Protein AF-A0A4P8IFF2-F1 (afdb_monomer_lite)

Radius of gyration: 19.28 Å; chains: 1; bounding box: 49×22×52 Å

pLDDT: mean 84.61, std 12.49, range [42.19, 97.31]

Sequence (74 aa):
MAEDQDYDSLVQNLKDAGCAEEMIDRFMEEWNKDDRKEQIQVLSGHRKILLDMMHTKQRQIDCLDYLMYQLRKR

Organism: NCBI:txid1229621

Structure (mmCIF, N/CA/C/O backbone):
data_AF-A0A4P8IFF2-F1
#
_entry.id   AF-A0A4P8IFF2-F1
#
loop_
_atom_site.group_PDB
_atom_site.id
_atom_site.type_symbol
_atom_site.label_atom_id
_atom_site.label_alt_id
_atom_site.label_comp_id
_atom_site.label_asym_id
_atom_site.label_entity_id
_atom_site.label_seq_id
_atom_site.pdbx_PDB_ins_c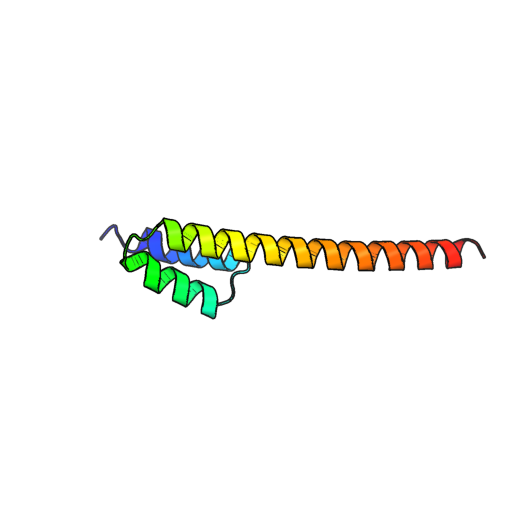ode
_atom_site.Cartn_x
_atom_site.Cartn_y
_atom_site.Cartn_z
_atom_site.occupancy
_atom_site.B_iso_or_equiv
_atom_site.auth_seq_id
_atom_site.auth_comp_id
_atom_site.auth_asym_id
_atom_site.auth_atom_id
_atom_site.pdbx_PDB_model_num
ATOM 1 N N . MET A 1 1 ? -26.464 15.321 13.952 1.00 42.19 1 MET A N 1
ATOM 2 C CA . MET A 1 1 ? -26.110 15.137 12.528 1.00 42.19 1 MET A CA 1
ATOM 3 C C . MET A 1 1 ? -24.762 15.805 12.277 1.00 42.19 1 MET A C 1
ATOM 5 O O . MET A 1 1 ? -24.720 16.902 11.744 1.00 42.19 1 MET A O 1
ATOM 9 N N . ALA A 1 2 ? -23.674 15.208 12.764 1.00 45.44 2 ALA A N 1
ATOM 10 C CA . ALA A 1 2 ? -22.303 15.665 12.496 1.00 45.44 2 ALA A CA 1
ATOM 11 C C . ALA A 1 2 ? -21.308 14.486 12.428 1.00 45.44 2 ALA A C 1
ATOM 13 O O . ALA A 1 2 ? -20.109 14.711 12.374 1.00 45.44 2 ALA A O 1
ATOM 14 N N . GLU A 1 3 ? -21.801 13.242 12.445 1.00 51.78 3 GLU A N 1
ATOM 15 C CA . GLU A 1 3 ? -20.974 12.034 12.595 1.00 51.78 3 GLU A CA 1
ATOM 16 C C . GLU A 1 3 ? -20.844 11.236 11.277 1.00 51.78 3 GLU A C 1
ATOM 18 O O . GLU A 1 3 ? -19.866 10.522 11.104 1.00 51.78 3 GLU A O 1
ATOM 23 N N . ASP A 1 4 ? -21.743 11.422 10.298 1.00 54.09 4 ASP A N 1
ATOM 24 C CA . ASP A 1 4 ? -21.712 10.704 9.006 1.00 54.09 4 ASP A CA 1
ATOM 25 C C . ASP A 1 4 ? -20.665 11.220 7.999 1.00 54.09 4 ASP A C 1
ATOM 27 O O . ASP A 1 4 ? -20.160 10.453 7.184 1.00 54.09 4 ASP A O 1
ATOM 31 N N . GLN A 1 5 ? -20.306 12.512 8.029 1.00 53.94 5 GLN A N 1
ATOM 32 C CA . GLN A 1 5 ? -19.380 13.080 7.030 1.00 53.94 5 GLN A CA 1
ATOM 33 C C . GLN A 1 5 ? -17.942 12.560 7.166 1.00 53.94 5 GLN A C 1
ATOM 35 O O . GLN A 1 5 ? -17.204 12.532 6.177 1.00 53.94 5 GLN A O 1
ATOM 40 N N . ASP A 1 6 ? -17.547 12.146 8.369 1.00 69.56 6 ASP A N 1
ATOM 41 C CA . ASP A 1 6 ? -16.215 11.594 8.628 1.00 69.56 6 ASP A CA 1
ATOM 42 C C . ASP A 1 6 ? -16.099 10.168 8.061 1.00 69.56 6 ASP A C 1
ATOM 44 O O . ASP A 1 6 ? -15.081 9.808 7.477 1.00 69.56 6 ASP A O 1
ATOM 48 N N . TYR A 1 7 ? -17.187 9.389 8.117 1.00 79.69 7 TYR A N 1
ATOM 49 C CA . TYR A 1 7 ? -17.217 7.993 7.680 1.00 79.69 7 TYR A CA 1
ATOM 50 C C . TYR A 1 7 ? -17.034 7.837 6.165 1.00 79.69 7 TYR A C 1
ATOM 52 O O . TYR A 1 7 ? -16.124 7.136 5.721 1.00 79.69 7 TYR A O 1
ATOM 60 N N . ASP A 1 8 ? -17.843 8.534 5.362 1.00 82.31 8 ASP A N 1
ATOM 61 C CA . ASP A 1 8 ? -17.742 8.460 3.896 1.00 82.31 8 ASP A CA 1
ATOM 62 C C . ASP A 1 8 ? -16.389 8.979 3.393 1.00 82.31 8 ASP A C 1
ATOM 64 O O . ASP A 1 8 ? -15.776 8.393 2.496 1.00 82.31 8 ASP A O 1
ATOM 68 N N . SER A 1 9 ? -15.879 10.048 4.013 1.00 86.88 9 SER A N 1
ATOM 69 C CA . SER A 1 9 ? -14.563 10.608 3.690 1.00 86.88 9 SER A CA 1
ATOM 70 C C . SER A 1 9 ? -13.441 9.619 4.014 1.00 86.88 9 SER A C 1
ATOM 72 O O . SER A 1 9 ? -12.492 9.469 3.243 1.00 86.88 9 SER A O 1
ATOM 74 N N . LEU A 1 10 ? -13.552 8.906 5.134 1.00 85.31 10 LEU A N 1
ATOM 75 C CA . LEU A 1 10 ? -12.593 7.892 5.554 1.00 85.31 10 LEU A CA 1
ATOM 76 C C . LEU A 1 10 ? -12.612 6.675 4.621 1.00 85.31 10 LEU A C 1
ATOM 78 O O . LEU A 1 10 ? -11.549 6.244 4.176 1.00 85.31 10 LEU A O 1
ATOM 82 N N . VAL A 1 11 ? -13.795 6.167 4.255 1.00 87.56 11 VAL A N 1
ATOM 83 C CA . VAL A 1 11 ? -13.942 5.087 3.263 1.00 87.56 11 VAL A CA 1
ATOM 84 C C . VAL A 1 11 ? -13.303 5.496 1.937 1.00 87.56 11 VAL A C 1
ATOM 86 O O . VAL A 1 11 ? -12.546 4.716 1.354 1.00 87.56 11 VAL A O 1
ATOM 89 N N . GLN A 1 12 ? -13.571 6.716 1.464 1.00 87.88 12 GLN A N 1
ATOM 90 C CA . GLN A 1 12 ? -13.006 7.205 0.209 1.00 87.88 12 GLN A CA 1
ATOM 91 C C . GLN A 1 12 ? -11.477 7.302 0.277 1.00 87.88 12 GLN A C 1
ATOM 93 O O . GLN A 1 12 ? -10.804 6.820 -0.629 1.00 87.88 12 GLN A O 1
ATOM 98 N N . ASN A 1 13 ? -10.918 7.810 1.378 1.00 89.19 13 ASN A N 1
ATOM 99 C CA . ASN A 1 13 ? -9.467 7.859 1.577 1.00 89.19 13 ASN A CA 1
ATOM 100 C C . ASN A 1 13 ? -8.822 6.465 1.538 1.00 89.19 13 ASN A C 1
ATOM 102 O O . ASN A 1 13 ? -7.732 6.303 0.990 1.00 89.19 13 ASN A O 1
ATOM 106 N N . LEU A 1 14 ? -9.482 5.446 2.096 1.00 88.25 14 LEU A N 1
ATOM 107 C CA . LEU A 1 14 ? -8.985 4.069 2.046 1.00 88.25 14 LEU A CA 1
ATOM 108 C C . LEU A 1 14 ? -9.049 3.494 0.624 1.00 88.25 14 LEU A C 1
ATOM 110 O O . LEU A 1 14 ? -8.104 2.834 0.186 1.00 88.25 14 LEU A O 1
ATOM 114 N N . LYS A 1 15 ? -10.123 3.781 -0.122 1.00 88.69 15 LYS A N 1
ATOM 115 C CA . LYS A 1 15 ? -10.236 3.408 -1.542 1.00 88.69 15 LYS A CA 1
ATOM 116 C C . LYS A 1 15 ? -9.149 4.074 -2.380 1.00 88.69 15 LYS A C 1
ATO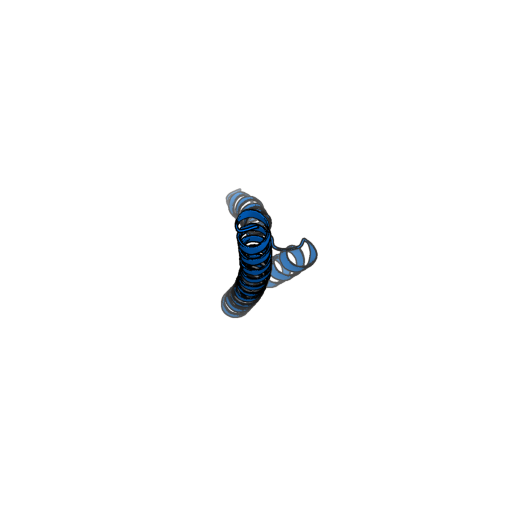M 118 O O . LYS A 1 15 ? -8.481 3.396 -3.158 1.00 88.69 15 LYS A O 1
ATOM 123 N N . ASP A 1 16 ? -8.919 5.366 -2.172 1.00 89.19 16 ASP A N 1
ATOM 124 C CA . ASP A 1 16 ? -7.888 6.137 -2.873 1.00 89.19 16 ASP A CA 1
ATOM 125 C C . ASP A 1 16 ? -6.471 5.661 -2.506 1.00 89.19 16 ASP A C 1
ATOM 127 O O . ASP A 1 16 ? -5.565 5.679 -3.340 1.00 89.19 16 ASP A O 1
ATOM 131 N N . ALA A 1 17 ? -6.279 5.143 -1.287 1.00 86.50 17 ALA A N 1
ATOM 132 C CA . ALA A 1 17 ? -5.054 4.464 -0.862 1.00 86.50 17 ALA A CA 1
ATOM 133 C C . ALA A 1 17 ? -4.891 3.048 -1.460 1.00 86.50 17 ALA A C 1
ATOM 135 O O . ALA A 1 17 ? -3.901 2.362 -1.187 1.00 86.50 17 ALA A O 1
ATOM 136 N N . GLY A 1 18 ? -5.848 2.585 -2.269 1.00 85.75 18 GLY A N 1
ATOM 137 C CA . GLY A 1 18 ? -5.833 1.267 -2.894 1.00 85.75 18 GLY A CA 1
ATOM 138 C C . GLY A 1 18 ? -6.078 0.121 -1.913 1.00 85.75 18 GLY A C 1
ATOM 139 O O . GLY A 1 18 ? -5.631 -0.997 -2.172 1.00 85.75 18 GLY A O 1
ATOM 140 N N . CYS A 1 19 ? -6.718 0.381 -0.768 1.00 86.75 19 CYS A N 1
ATOM 141 C CA . CYS A 1 19 ? -7.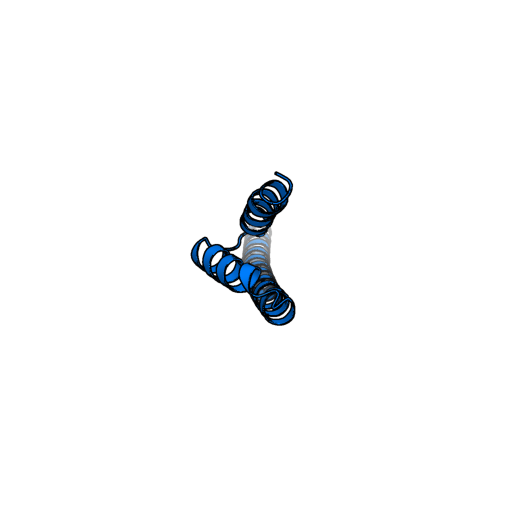173 -0.680 0.127 1.00 86.75 19 CYS A CA 1
ATOM 142 C C . CYS A 1 19 ? -8.290 -1.480 -0.557 1.00 86.75 19 CYS A C 1
ATOM 144 O O . CYS A 1 19 ? -9.203 -0.909 -1.153 1.00 86.75 19 CYS A O 1
ATOM 146 N N . ALA A 1 20 ? -8.221 -2.809 -0.468 1.00 86.81 20 ALA A N 1
ATOM 147 C CA . ALA A 1 20 ? -9.297 -3.675 -0.940 1.00 86.81 20 ALA A CA 1
ATOM 148 C C . ALA A 1 20 ? -10.548 -3.508 -0.064 1.00 86.81 20 ALA A C 1
ATOM 150 O O . ALA A 1 20 ? -10.424 -3.195 1.121 1.00 86.81 20 ALA A O 1
ATOM 151 N N . GLU A 1 21 ? -11.731 -3.780 -0.616 1.00 83.81 21 GLU A N 1
ATOM 152 C CA . GLU A 1 21 ? -13.005 -3.677 0.116 1.00 83.81 21 GLU A CA 1
ATOM 153 C C . GLU A 1 21 ? -12.984 -4.490 1.420 1.00 83.81 21 GLU A C 1
ATOM 155 O O . GLU A 1 21 ? -13.305 -3.953 2.472 1.00 83.81 21 GLU A O 1
ATOM 160 N N . GLU A 1 22 ? -12.425 -5.704 1.402 1.00 84.56 22 GLU A N 1
ATOM 161 C CA . GLU A 1 22 ? -12.259 -6.548 2.599 1.00 84.56 22 GLU A CA 1
ATOM 162 C C . GLU A 1 22 ? -11.407 -5.889 3.704 1.00 84.56 22 GLU A C 1
ATOM 164 O O . GLU A 1 22 ? -11.623 -6.105 4.897 1.00 84.56 22 GLU A O 1
ATOM 169 N N . MET A 1 23 ? -10.399 -5.096 3.320 1.00 83.62 23 MET A N 1
ATOM 170 C CA . MET A 1 23 ? -9.549 -4.364 4.263 1.00 83.62 23 MET A CA 1
ATOM 171 C C . MET A 1 23 ? -10.268 -3.129 4.803 1.00 83.62 23 MET A C 1
ATOM 173 O O . MET A 1 23 ? -10.097 -2.794 5.973 1.00 83.62 23 MET A O 1
ATOM 177 N N . ILE A 1 24 ? -11.065 -2.472 3.960 1.00 87.62 24 ILE A N 1
ATOM 178 C CA . ILE A 1 24 ? -11.889 -1.325 4.339 1.00 87.62 24 ILE A CA 1
ATOM 179 C C . ILE A 1 24 ? -12.945 -1.762 5.352 1.00 87.62 24 ILE A C 1
ATOM 181 O O . ILE A 1 24 ? -13.053 -1.133 6.400 1.00 87.62 24 ILE A O 1
ATOM 185 N N . ASP A 1 25 ? -13.645 -2.868 5.100 1.00 85.44 25 ASP A N 1
ATOM 186 C CA . ASP A 1 25 ? -14.657 -3.405 6.013 1.00 85.44 25 ASP A CA 1
ATOM 187 C C . ASP A 1 25 ? -14.050 -3.718 7.385 1.00 85.44 25 ASP A C 1
ATOM 189 O O . ASP A 1 25 ? -14.525 -3.215 8.403 1.00 85.44 25 ASP A O 1
ATOM 193 N N . ARG A 1 26 ? -12.918 -4.439 7.425 1.00 82.56 26 ARG A N 1
ATOM 194 C CA . ARG A 1 26 ? -12.204 -4.723 8.685 1.00 82.56 26 ARG A CA 1
ATOM 195 C C . ARG A 1 26 ? -11.729 -3.456 9.392 1.00 82.56 26 ARG A C 1
ATOM 197 O O . ARG A 1 26 ? -11.778 -3.382 10.616 1.00 82.56 26 ARG A O 1
ATOM 204 N N . PHE A 1 27 ? -11.255 -2.459 8.649 1.00 85.12 27 PHE A N 1
ATOM 205 C CA . PHE A 1 27 ? -10.840 -1.184 9.231 1.00 85.12 27 PHE A CA 1
ATOM 206 C C . PHE A 1 27 ? -12.031 -0.447 9.860 1.00 85.12 27 PHE A C 1
ATOM 208 O O . PHE A 1 27 ? -11.907 0.103 10.952 1.00 85.12 27 PHE A O 1
ATOM 215 N N . MET A 1 28 ? -13.191 -0.475 9.204 1.00 82.69 28 MET A N 1
ATOM 216 C CA . MET A 1 28 ? -14.418 0.157 9.688 1.00 82.69 28 MET A CA 1
ATOM 217 C C . MET A 1 28 ? -15.033 -0.580 10.888 1.00 82.69 28 MET A C 1
ATOM 219 O O . MET A 1 28 ? -15.595 0.058 11.778 1.00 82.69 28 MET A O 1
ATOM 223 N N . GLU A 1 29 ? -14.886 -1.904 10.977 1.00 82.12 29 GLU A N 1
ATOM 224 C CA . GLU A 1 29 ? -15.273 -2.675 12.169 1.00 82.12 29 GLU A CA 1
ATOM 225 C C . GLU A 1 29 ? -14.450 -2.276 13.407 1.00 82.12 29 GLU A C 1
ATOM 227 O O . GLU A 1 29 ? -15.002 -2.134 14.502 1.00 82.12 29 GLU A O 1
ATOM 232 N N . GLU A 1 30 ? -13.145 -2.044 13.235 1.00 75.12 30 GLU A N 1
ATOM 233 C CA . GLU A 1 30 ? -12.241 -1.584 14.301 1.00 75.12 30 GLU A CA 1
ATOM 234 C C . GLU A 1 30 ? -12.354 -0.071 14.568 1.00 75.12 30 GLU A C 1
ATOM 236 O O . GLU A 1 30 ? -12.054 0.392 15.671 1.00 75.12 30 GLU A O 1
ATOM 241 N N . TRP A 1 31 ? -12.839 0.718 13.600 1.00 75.62 31 TRP A N 1
ATOM 242 C CA . TRP A 1 31 ? -13.149 2.145 13.774 1.00 75.62 31 TRP A CA 1
ATOM 243 C C . TRP A 1 31 ? -14.134 2.388 14.915 1.00 75.62 31 TRP A C 1
ATOM 245 O O . TRP A 1 31 ? -13.898 3.231 15.780 1.00 75.62 31 TRP A O 1
ATOM 255 N N . ASN A 1 32 ? -15.176 1.561 14.994 1.00 69.88 32 ASN A N 1
ATOM 256 C CA . ASN A 1 32 ? -16.193 1.642 16.042 1.00 69.88 32 ASN A CA 1
ATOM 257 C C . ASN A 1 32 ? -15.679 1.287 17.450 1.00 69.88 32 ASN A C 1
ATOM 259 O O . ASN A 1 32 ? -16.385 1.517 18.431 1.00 69.88 32 ASN A O 1
ATOM 263 N N . LYS A 1 33 ? -14.466 0.731 17.569 1.00 76.19 33 LYS A N 1
ATOM 264 C CA . LYS A 1 33 ? -13.853 0.344 18.850 1.00 76.19 33 LYS A CA 1
ATOM 265 C C . LYS A 1 33 ? -12.858 1.384 19.392 1.00 76.19 33 LYS A C 1
ATOM 267 O O . LYS A 1 33 ? -12.310 1.167 20.468 1.00 76.19 33 LYS A O 1
ATOM 272 N N . ASP A 1 34 ? -12.621 2.486 18.664 1.00 69.31 34 ASP A N 1
ATOM 273 C CA . ASP A 1 34 ? -11.588 3.519 18.925 1.00 69.31 34 ASP A CA 1
ATOM 274 C C . ASP A 1 34 ? -10.166 2.938 19.119 1.00 69.31 34 ASP A C 1
ATOM 276 O O . ASP A 1 34 ? -9.281 3.581 19.694 1.00 69.31 34 ASP A O 1
ATOM 280 N N . ASP A 1 35 ? -9.897 1.731 18.597 1.00 75.56 35 ASP A N 1
ATOM 281 C CA . ASP A 1 35 ? -8.561 1.129 18.639 1.00 75.56 35 ASP A CA 1
ATOM 282 C C . ASP A 1 35 ? -7.676 1.666 17.507 1.00 75.56 35 ASP A C 1
ATOM 284 O O . ASP A 1 35 ? -7.420 1.047 16.469 1.00 75.56 35 ASP A O 1
ATOM 288 N N . ARG A 1 36 ? -7.167 2.875 17.735 1.00 77.31 36 ARG A N 1
ATOM 289 C CA . ARG A 1 36 ? -6.285 3.584 16.799 1.00 77.31 36 ARG A CA 1
ATOM 290 C C . ARG A 1 36 ? -4.968 2.854 16.541 1.00 77.31 36 ARG A C 1
ATOM 292 O O . ARG A 1 36 ? -4.329 3.096 15.518 1.00 77.31 36 ARG A O 1
ATOM 299 N N . LYS A 1 37 ? -4.513 1.984 17.451 1.00 80.19 37 LYS A N 1
ATOM 300 C CA . LYS A 1 37 ? -3.262 1.236 17.254 1.00 80.19 37 LYS A CA 1
ATOM 301 C C . LYS A 1 37 ? -3.440 0.15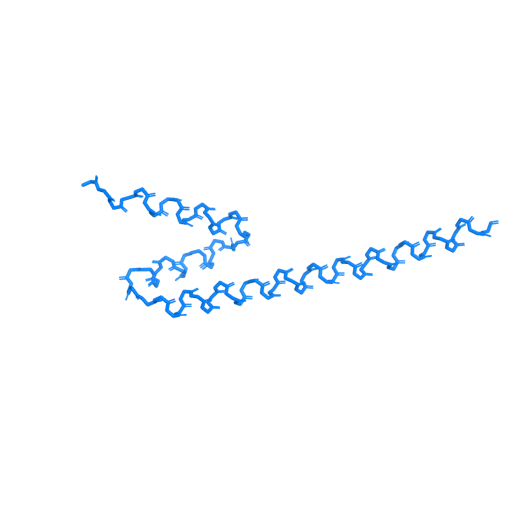5 16.201 1.00 80.19 37 LYS A C 1
ATOM 303 O O . LYS A 1 37 ? -2.587 0.051 15.319 1.00 80.19 37 LYS A O 1
ATOM 308 N N . GLU A 1 38 ? -4.524 -0.608 16.291 1.00 78.75 38 GLU A N 1
ATOM 309 C CA . GLU A 1 38 ? -4.871 -1.649 15.319 1.00 78.75 38 GLU A CA 1
ATOM 310 C C . GLU A 1 38 ? -5.008 -1.032 13.913 1.00 78.75 38 GLU A C 1
ATOM 312 O O . GLU A 1 38 ? -4.368 -1.474 12.956 1.00 78.75 38 GLU A O 1
ATOM 317 N N . GLN A 1 39 ? -5.724 0.093 13.812 1.00 77.31 39 GLN A N 1
ATOM 318 C CA . GLN A 1 39 ? -5.919 0.852 12.569 1.00 77.31 39 GLN A CA 1
ATOM 319 C C . GLN A 1 39 ? -4.597 1.278 11.908 1.00 77.31 39 GLN A C 1
ATOM 321 O O . GLN A 1 39 ? -4.383 1.059 10.712 1.00 77.31 39 GLN A O 1
ATOM 326 N N . ILE A 1 40 ? -3.670 1.857 12.682 1.00 83.88 40 ILE A N 1
ATOM 327 C CA . ILE A 1 40 ? -2.356 2.281 12.172 1.00 83.88 40 ILE A CA 1
ATOM 328 C C . ILE A 1 40 ? -1.526 1.076 11.715 1.00 83.88 40 ILE A C 1
ATOM 330 O O . ILE A 1 40 ? -0.791 1.176 10.724 1.00 83.88 40 ILE A O 1
ATOM 334 N N . GLN A 1 41 ? -1.625 -0.063 12.407 1.00 85.69 41 GLN A N 1
ATOM 335 C CA . GLN A 1 41 ? -0.924 -1.284 12.007 1.00 85.69 41 GLN A CA 1
ATOM 336 C C . GLN A 1 41 ? -1.440 -1.823 10.672 1.00 85.69 41 GLN A C 1
ATOM 338 O O . GLN A 1 41 ? -0.622 -2.131 9.800 1.00 85.69 41 GLN A O 1
ATOM 343 N N . VAL A 1 42 ? -2.762 -1.870 10.475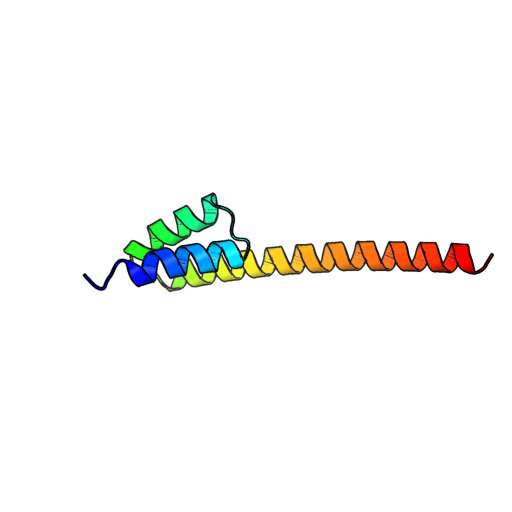 1.00 84.19 42 VAL A N 1
ATOM 344 C CA . VAL A 1 42 ? -3.380 -2.297 9.208 1.00 84.19 42 VAL A CA 1
ATOM 345 C C . VAL A 1 42 ? -2.897 -1.423 8.046 1.00 84.19 42 VAL A C 1
ATOM 347 O O . VAL A 1 42 ? -2.393 -1.945 7.047 1.00 84.19 42 VAL A O 1
ATOM 350 N N . LEU A 1 43 ? -2.939 -0.095 8.201 1.00 86.75 43 LEU A N 1
ATOM 351 C CA . LEU A 1 43 ? -2.485 0.844 7.165 1.00 86.75 43 LEU A CA 1
ATOM 352 C C . LEU A 1 43 ? -0.982 0.740 6.886 1.00 86.75 43 LEU A C 1
ATOM 354 O O . LEU A 1 43 ? -0.546 0.802 5.735 1.00 86.75 43 LEU A O 1
ATOM 358 N N . SER A 1 44 ? -0.171 0.546 7.927 1.00 88.31 44 SER A N 1
ATOM 359 C CA . SER A 1 44 ? 1.278 0.364 7.779 1.00 88.31 44 SER A CA 1
ATOM 360 C C . SER A 1 44 ? 1.618 -0.929 7.034 1.00 88.31 44 SER A C 1
ATOM 362 O O . SER A 1 44 ? 2.538 -0.944 6.212 1.00 88.31 44 SER A O 1
ATOM 364 N N . GLY A 1 45 ? 0.860 -2.001 7.285 1.00 87.94 45 GLY A N 1
ATOM 365 C CA . GLY A 1 45 ? 0.962 -3.257 6.546 1.00 87.94 45 GLY A CA 1
ATOM 366 C C . GLY A 1 45 ? 0.631 -3.073 5.066 1.00 87.94 45 GLY A C 1
ATOM 367 O O . GLY A 1 45 ? 1.424 -3.463 4.207 1.00 87.94 45 GLY A O 1
ATOM 368 N N . HIS A 1 46 ? -0.479 -2.395 4.765 1.00 88.00 46 HIS A N 1
ATOM 369 C CA . HIS A 1 46 ? -0.878 -2.086 3.388 1.00 88.00 46 HIS A CA 1
ATOM 370 C C . HIS A 1 46 ? 0.165 -1.238 2.654 1.00 88.00 46 HIS A C 1
ATOM 372 O O . HIS A 1 46 ? 0.585 -1.573 1.546 1.00 88.00 46 HIS A O 1
ATOM 378 N N . ARG A 1 47 ? 0.695 -0.197 3.308 1.00 91.19 47 ARG A N 1
ATOM 379 C CA . ARG A 1 47 ? 1.780 0.630 2.758 1.00 91.19 47 ARG A CA 1
ATOM 380 C C . ARG A 1 47 ? 2.995 -0.208 2.359 1.00 91.19 47 ARG A C 1
ATOM 382 O O . ARG A 1 47 ? 3.593 0.043 1.314 1.00 91.19 47 ARG A O 1
ATOM 389 N N . LYS A 1 48 ? 3.376 -1.192 3.177 1.00 91.94 48 LYS A N 1
ATOM 390 C CA . LYS A 1 48 ? 4.505 -2.080 2.873 1.00 91.94 48 LYS A CA 1
ATOM 391 C C . LYS A 1 48 ? 4.237 -2.928 1.627 1.00 91.94 48 LYS A C 1
ATOM 393 O O . LYS A 1 48 ? 5.118 -3.042 0.782 1.00 91.94 48 LYS A O 1
ATOM 398 N N . ILE A 1 49 ? 3.022 -3.454 1.483 1.00 90.19 49 ILE A N 1
ATOM 399 C CA . ILE A 1 49 ? 2.607 -4.220 0.299 1.00 90.19 49 ILE A CA 1
ATOM 400 C C . ILE A 1 49 ? 2.701 -3.355 -0.964 1.00 90.19 49 ILE A C 1
ATOM 402 O O . ILE A 1 49 ? 3.277 -3.788 -1.962 1.00 90.19 49 ILE A O 1
ATOM 406 N N . LEU A 1 50 ? 2.199 -2.116 -0.915 1.00 90.38 50 LEU A N 1
ATOM 407 C CA . LEU A 1 50 ? 2.287 -1.181 -2.041 1.00 90.38 50 LEU A CA 1
ATOM 408 C C . LEU A 1 50 ? 3.742 -0.882 -2.428 1.00 90.38 50 LEU A C 1
ATOM 410 O O . LEU A 1 50 ? 4.077 -0.877 -3.613 1.00 90.38 50 LEU A O 1
ATOM 414 N N . LEU A 1 51 ? 4.619 -0.678 -1.440 1.00 93.12 51 LEU A N 1
ATOM 415 C CA . LEU A 1 51 ? 6.051 -0.481 -1.680 1.00 93.12 51 LEU A CA 1
ATOM 416 C C . LEU A 1 51 ? 6.691 -1.710 -2.334 1.00 93.12 51 LEU A C 1
ATOM 418 O O . LEU A 1 51 ? 7.420 -1.565 -3.314 1.00 93.12 51 LEU A O 1
ATOM 422 N N . ASP A 1 52 ? 6.386 -2.917 -1.861 1.00 94.25 52 ASP A N 1
ATOM 423 C CA . ASP A 1 52 ? 6.913 -4.156 -2.441 1.00 94.25 52 ASP A CA 1
ATOM 424 C C . ASP A 1 52 ? 6.427 -4.369 -3.885 1.00 94.25 52 ASP A C 1
ATOM 426 O O . ASP A 1 52 ? 7.207 -4.767 -4.762 1.00 94.25 52 ASP A O 1
ATOM 430 N N . MET A 1 53 ? 5.159 -4.053 -4.171 1.00 92.69 53 MET A N 1
ATOM 431 C CA . MET A 1 53 ? 4.616 -4.062 -5.532 1.00 92.69 53 MET A CA 1
ATOM 432 C C . MET A 1 53 ? 5.334 -3.044 -6.420 1.00 92.69 53 MET A C 1
ATOM 434 O O . MET A 1 53 ? 5.772 -3.399 -7.516 1.00 92.69 53 MET A O 1
ATOM 438 N N . MET A 1 54 ? 5.519 -1.811 -5.941 1.00 95.31 54 MET A N 1
ATOM 439 C CA . MET A 1 54 ? 6.239 -0.760 -6.662 1.00 95.31 54 MET A CA 1
ATOM 440 C C . MET A 1 54 ? 7.681 -1.185 -6.960 1.00 95.31 54 MET A C 1
ATOM 442 O O . MET A 1 54 ? 8.110 -1.120 -8.109 1.00 95.31 54 MET A O 1
ATOM 446 N N . HIS A 1 55 ? 8.415 -1.699 -5.970 1.00 95.12 55 HIS A N 1
ATOM 447 C CA . HIS A 1 55 ? 9.777 -2.204 -6.159 1.00 95.12 55 HIS A CA 1
ATOM 448 C C . HIS A 1 55 ? 9.835 -3.383 -7.136 1.00 95.12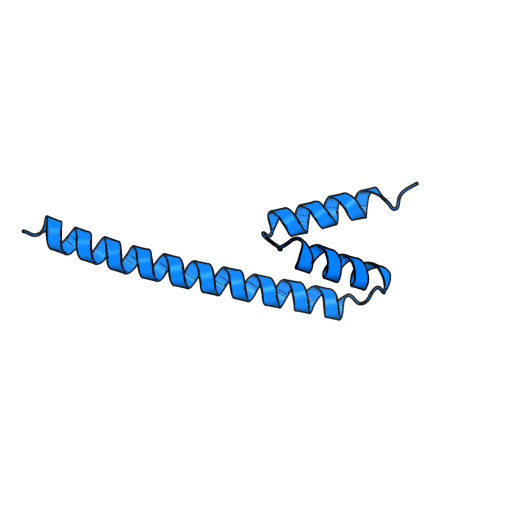 55 HIS A C 1
ATOM 450 O O . HIS A 1 55 ? 10.809 -3.547 -7.871 1.00 95.12 55 HIS A O 1
ATOM 456 N N . THR A 1 56 ? 8.803 -4.221 -7.171 1.00 95.44 56 THR A N 1
ATOM 457 C CA . THR A 1 56 ? 8.709 -5.319 -8.139 1.00 95.44 56 THR A CA 1
ATOM 458 C C . THR A 1 56 ? 8.477 -4.797 -9.553 1.00 95.44 56 THR A C 1
ATOM 460 O O . THR A 1 56 ? 9.168 -5.223 -10.476 1.00 95.44 56 THR A O 1
ATOM 463 N N . LYS A 1 57 ? 7.559 -3.841 -9.727 1.00 96.50 57 LYS A N 1
ATOM 464 C CA . LYS A 1 57 ? 7.306 -3.197 -11.021 1.00 96.50 57 LYS A CA 1
ATOM 465 C C . LYS A 1 57 ? 8.519 -2.420 -11.518 1.00 96.50 57 LYS A C 1
ATOM 467 O O . LYS A 1 57 ? 8.874 -2.576 -12.679 1.00 96.50 57 LYS A O 1
ATOM 472 N N . GLN A 1 58 ? 9.205 -1.692 -10.641 1.00 96.69 58 GLN A N 1
ATOM 473 C CA . GLN A 1 58 ? 10.445 -0.997 -10.981 1.00 96.69 58 GLN A CA 1
ATOM 474 C C . GLN A 1 58 ? 11.495 -1.972 -11.525 1.00 96.69 58 GLN A C 1
ATOM 476 O O . GLN A 1 58 ? 12.005 -1.766 -12.618 1.00 96.69 58 GLN A O 1
ATOM 481 N N . ARG A 1 59 ? 11.731 -3.098 -10.836 1.00 96.44 59 ARG A N 1
ATOM 482 C CA . ARG A 1 59 ? 12.669 -4.132 -11.308 1.00 96.44 59 ARG A CA 1
ATOM 483 C C . ARG A 1 59 ? 12.287 -4.700 -12.677 1.00 96.44 59 ARG A C 1
ATOM 485 O O . ARG A 1 59 ? 13.163 -4.959 -13.495 1.00 96.44 59 ARG A O 1
ATOM 492 N N . GLN A 1 60 ? 10.993 -4.897 -12.936 1.00 97.31 60 GLN A N 1
ATOM 493 C CA . GLN A 1 60 ? 10.514 -5.347 -14.247 1.00 97.31 60 GLN A CA 1
ATOM 494 C C . GLN A 1 60 ? 10.817 -4.318 -15.345 1.00 97.31 60 GLN A C 1
ATOM 496 O O . GLN A 1 60 ? 11.266 -4.706 -16.423 1.00 97.31 60 GLN A O 1
ATOM 501 N N . ILE A 1 61 ? 10.607 -3.029 -15.065 1.00 97.31 61 ILE A N 1
ATOM 502 C CA . ILE A 1 61 ? 10.917 -1.925 -15.985 1.00 97.31 61 ILE A CA 1
ATOM 503 C C . ILE A 1 61 ? 12.423 -1.864 -16.250 1.00 97.31 61 ILE A C 1
ATOM 505 O O . ILE A 1 61 ? 12.822 -1.876 -17.408 1.00 97.31 61 ILE A O 1
ATOM 509 N N . ASP A 1 62 ? 13.256 -1.919 -15.209 1.00 96.56 62 ASP A N 1
ATOM 510 C CA . ASP A 1 62 ? 14.717 -1.872 -15.346 1.00 96.56 62 ASP A CA 1
ATOM 511 C C . ASP A 1 62 ? 15.238 -3.011 -16.247 1.00 96.56 62 ASP A C 1
ATOM 513 O O . ASP A 1 62 ? 16.100 -2.807 -17.107 1.00 96.56 62 ASP A O 1
ATOM 517 N N . CYS A 1 63 ? 14.688 -4.223 -16.096 1.00 96.81 63 CYS A N 1
ATOM 518 C CA . CYS A 1 63 ? 15.020 -5.356 -16.961 1.00 96.81 63 CYS A CA 1
ATOM 519 C C . CYS A 1 63 ? 14.587 -5.133 -18.418 1.00 96.81 63 CYS A C 1
ATOM 521 O O . CYS A 1 63 ? 15.333 -5.483 -19.337 1.00 96.81 63 CYS A O 1
ATOM 523 N N . LEU A 1 64 ? 13.395 -4.571 -18.639 1.00 97.25 64 LEU A N 1
ATOM 524 C CA . LEU A 1 64 ? 12.900 -4.251 -19.980 1.00 97.25 64 LEU A CA 1
ATOM 525 C C . LEU A 1 64 ? 13.752 -3.167 -20.644 1.00 97.25 64 LEU A C 1
ATOM 527 O O . LEU A 1 64 ? 14.144 -3.331 -21.799 1.00 97.25 64 LEU A O 1
ATOM 531 N N . ASP A 1 65 ? 14.104 -2.111 -19.916 1.00 97.25 65 ASP A N 1
ATOM 532 C CA . ASP A 1 65 ? 14.951 -1.025 -20.410 1.00 97.25 65 ASP A CA 1
ATOM 533 C C . ASP A 1 65 ? 16.342 -1.531 -20.792 1.00 97.25 65 ASP A C 1
ATOM 535 O O . ASP A 1 65 ? 16.861 -1.195 -21.862 1.00 97.25 65 ASP A O 1
ATOM 539 N N . TYR A 1 66 ? 16.921 -2.412 -19.970 1.00 96.62 66 TYR A N 1
ATOM 540 C CA . TYR A 1 66 ? 18.178 -3.072 -20.303 1.00 96.62 66 TYR A CA 1
ATOM 541 C C . TYR A 1 66 ? 18.065 -3.902 -21.590 1.00 96.62 66 TYR A C 1
ATOM 543 O O . TYR A 1 66 ? 18.928 -3.803 -22.468 1.00 96.62 66 TYR A O 1
ATOM 551 N N . LEU A 1 67 ? 16.989 -4.681 -21.742 1.00 96.75 67 LEU A N 1
ATOM 552 C CA . LEU A 1 67 ? 16.746 -5.465 -22.953 1.00 96.75 67 LEU A CA 1
ATOM 553 C C . LEU A 1 67 ? 16.603 -4.563 -24.189 1.00 96.75 67 LEU A C 1
ATOM 555 O O . LEU A 1 67 ? 17.219 -4.834 -25.220 1.00 96.75 67 LEU A O 1
ATOM 559 N N . MET A 1 68 ? 15.855 -3.461 -24.091 1.00 96.94 68 MET A N 1
ATOM 560 C CA . MET A 1 68 ? 15.726 -2.499 -25.189 1.00 96.94 68 MET A CA 1
ATOM 561 C C . MET A 1 68 ? 17.064 -1.853 -25.553 1.00 96.94 68 MET A C 1
ATOM 563 O O . MET A 1 68 ? 17.359 -1.688 -26.737 1.00 96.94 68 MET A O 1
ATOM 567 N N . TYR A 1 69 ? 17.886 -1.496 -24.563 1.00 97.25 69 TYR A N 1
ATOM 568 C CA . TYR A 1 69 ? 19.221 -0.950 -24.802 1.00 97.25 69 TYR A CA 1
ATOM 569 C C . TYR A 1 69 ? 20.101 -1.937 -25.581 1.00 97.25 69 TYR A C 1
ATOM 571 O O . TYR A 1 69 ? 20.737 -1.543 -26.560 1.00 97.25 69 TYR A O 1
ATOM 579 N N . GLN A 1 70 ? 20.100 -3.219 -25.198 1.00 96.31 70 GLN A N 1
ATOM 580 C CA . GLN A 1 70 ? 20.841 -4.265 -25.914 1.00 96.31 70 GLN A CA 1
ATOM 581 C C . GLN A 1 70 ? 20.380 -4.394 -27.370 1.00 96.31 70 GLN A C 1
ATOM 583 O O . GLN A 1 70 ? 21.211 -4.505 -28.270 1.00 96.31 70 GLN A O 1
ATOM 588 N N . LEU A 1 71 ? 19.067 -4.332 -27.612 1.00 95.75 71 LEU A N 1
ATOM 589 C CA . LEU A 1 71 ? 18.504 -4.413 -28.962 1.00 95.75 71 LEU A CA 1
ATOM 590 C C . LEU A 1 71 ? 18.839 -3.189 -29.823 1.00 95.75 71 LEU A C 1
ATOM 592 O O . LEU A 1 71 ? 19.092 -3.351 -31.009 1.00 95.75 71 LEU A O 1
ATOM 596 N N . ARG A 1 72 ? 18.880 -1.985 -29.240 1.00 93.94 72 ARG A N 1
ATOM 597 C CA . ARG A 1 72 ? 19.217 -0.733 -29.948 1.00 93.94 72 ARG A CA 1
ATOM 598 C C . ARG A 1 72 ? 20.702 -0.581 -30.284 1.00 93.94 72 ARG A C 1
ATOM 600 O O . ARG A 1 72 ? 21.052 0.298 -31.062 1.00 93.94 72 ARG A O 1
ATOM 607 N N . LYS A 1 73 ? 21.574 -1.359 -29.638 1.00 85.00 73 LYS A N 1
ATOM 608 C CA . LYS A 1 73 ? 23.030 -1.312 -29.839 1.00 85.00 73 LYS A CA 1
ATOM 609 C C . LYS A 1 73 ? 23.516 -2.269 -30.939 1.00 85.00 73 LYS A C 1
ATOM 611 O O . LYS A 1 73 ? 24.690 -2.212 -31.300 1.00 85.00 73 LYS A O 1
ATOM 616 N N . ARG A 1 74 ? 22.640 -3.148 -31.433 1.00 55.62 74 ARG A N 1
ATOM 617 C CA . ARG A 1 74 ? 22.833 -3.874 -32.696 1.00 55.62 74 ARG A CA 1
ATOM 618 C C . ARG A 1 74 ? 22.506 -2.971 -33.874 1.00 55.62 74 ARG A C 1
ATOM 620 O O . ARG A 1 74 ? 23.207 -3.127 -34.893 1.00 55.62 74 ARG A O 1
#

Foldseek 3Di:
DPPVVVLVVLLVVCVVLVHDPVLSVVLVVCVVVVPVVVNVVSSVVSVVVVVVVVVVVVVVVVVVVVVVVVVVVD

Secondary structure (DSSP, 8-state):
--SHHHHHHHHHHHHHTT--HHHHHHHHHHHTTT-HHHHHHHHHHHHHHHHHHHHHHHHHHHHHHHHHHHHHT-